Protein AF-K1ZEC0-F1 (afdb_monomer)

Radius of gyration: 24.83 Å; Cα contacts (8 Å, |Δi|>4): 172; chains: 1; bounding box: 48×40×77 Å

Structure (mmCIF, N/CA/C/O backbone):
data_AF-K1ZEC0-F1
#
_entry.id   AF-K1ZEC0-F1
#
loop_
_atom_site.group_PDB
_atom_site.id
_atom_site.type_symbol
_atom_site.label_atom_id
_atom_site.label_alt_id
_atom_site.label_comp_id
_atom_site.label_asym_id
_atom_site.label_entity_id
_atom_site.label_seq_id
_atom_site.pdbx_PDB_ins_code
_atom_site.Cartn_x
_atom_site.Cartn_y
_atom_site.Cartn_z
_atom_site.occupancy
_atom_site.B_iso_or_equiv
_atom_site.auth_seq_id
_atom_site.auth_comp_id
_atom_site.auth_asym_id
_atom_site.auth_atom_id
_atom_site.pdbx_PDB_model_num
ATOM 1 N N . MET A 1 1 ? -18.222 17.329 -13.150 1.00 47.78 1 MET A N 1
ATOM 2 C CA . MET A 1 1 ? -17.625 18.147 -14.234 1.00 47.78 1 MET A CA 1
ATOM 3 C C . MET A 1 1 ? -16.165 17.733 -14.400 1.00 47.78 1 MET A C 1
ATOM 5 O O . MET A 1 1 ? -15.538 17.453 -13.393 1.00 47.78 1 MET A O 1
ATOM 9 N N . SER A 1 2 ? -15.650 17.700 -15.635 1.00 48.47 2 SER A N 1
ATOM 10 C CA . SER A 1 2 ? -14.245 17.412 -16.012 1.00 48.47 2 SER A CA 1
ATOM 11 C C . SER A 1 2 ? -13.835 15.948 -16.286 1.00 48.47 2 SER A C 1
ATOM 13 O O . SER A 1 2 ? -12.870 15.441 -15.732 1.00 48.47 2 SER A O 1
ATOM 15 N N . SER A 1 3 ? -14.531 15.267 -17.206 1.00 48.72 3 SER A N 1
ATOM 16 C CA . SER A 1 3 ? -13.982 14.080 -17.910 1.00 48.72 3 SER A CA 1
ATOM 17 C C . SER A 1 3 ? -13.777 14.333 -19.418 1.00 48.72 3 SER A C 1
ATOM 19 O O . SER A 1 3 ? -13.030 13.627 -20.088 1.00 48.72 3 SER A O 1
ATOM 21 N N . ASN A 1 4 ? -14.350 15.420 -19.951 1.00 51.59 4 ASN A N 1
ATOM 22 C CA . ASN A 1 4 ? -14.284 15.744 -21.381 1.00 51.59 4 ASN A CA 1
ATOM 23 C C . ASN A 1 4 ? -13.053 16.575 -21.784 1.00 51.59 4 ASN A C 1
ATOM 25 O O . ASN A 1 4 ? -12.720 16.611 -22.962 1.00 51.59 4 ASN A O 1
ATOM 29 N N . ALA A 1 5 ? -12.350 17.207 -20.838 1.00 52.03 5 ALA A N 1
ATOM 30 C CA . ALA A 1 5 ? -11.192 18.053 -21.152 1.00 52.03 5 ALA A CA 1
ATOM 31 C C . ALA A 1 5 ? -9.927 17.240 -21.499 1.00 52.03 5 ALA A C 1
ATOM 33 O O . ALA A 1 5 ? -9.144 17.643 -22.353 1.00 52.03 5 ALA A O 1
ATOM 34 N N . LEU A 1 6 ? -9.755 16.055 -20.900 1.00 47.41 6 LEU A N 1
ATOM 35 C CA . LEU A 1 6 ? -8.583 15.197 -21.128 1.00 47.41 6 LEU A CA 1
ATOM 36 C C . LEU A 1 6 ? -8.634 14.441 -22.467 1.00 47.41 6 LEU A C 1
ATOM 38 O O . LEU A 1 6 ? -7.591 14.142 -23.041 1.00 47.41 6 LEU A O 1
ATOM 42 N N . LYS A 1 7 ? -9.835 14.189 -23.011 1.00 50.28 7 LYS A N 1
ATOM 43 C CA . LYS A 1 7 ? -9.998 13.555 -24.331 1.00 50.28 7 LYS A CA 1
ATOM 44 C C . LYS A 1 7 ? -9.582 14.461 -25.491 1.00 50.28 7 LYS A C 1
ATOM 46 O O . LYS A 1 7 ? -9.105 13.952 -26.497 1.00 50.28 7 LYS A O 1
ATOM 51 N N . ILE A 1 8 ? -9.737 15.778 -25.358 1.00 55.44 8 ILE A N 1
ATOM 52 C CA . ILE A 1 8 ? -9.460 16.717 -26.457 1.00 55.44 8 ILE A CA 1
ATOM 53 C C . ILE A 1 8 ? -7.945 16.887 -26.660 1.00 55.44 8 ILE A C 1
ATOM 55 O O . ILE A 1 8 ? -7.479 16.888 -27.794 1.00 55.44 8 ILE A O 1
ATOM 59 N N . ILE A 1 9 ? -7.157 16.896 -25.579 1.00 54.47 9 ILE A N 1
ATOM 60 C CA . ILE A 1 9 ? -5.693 17.064 -25.659 1.00 54.47 9 ILE A CA 1
ATOM 61 C C . ILE A 1 9 ? -5.004 15.832 -26.280 1.00 54.47 9 ILE A C 1
ATOM 63 O O . ILE A 1 9 ? -4.020 15.973 -27.004 1.00 54.47 9 ILE A O 1
ATOM 67 N N . PHE A 1 10 ? -5.532 14.622 -26.058 1.00 49.03 10 PHE A N 1
ATOM 68 C CA . PHE A 1 10 ? -4.957 13.398 -26.635 1.00 49.03 10 PHE A CA 1
ATOM 69 C C . PHE A 1 10 ? -5.244 13.242 -28.138 1.00 49.03 10 PHE A C 1
ATOM 71 O O . PHE A 1 10 ? -4.427 12.675 -28.861 1.00 49.03 10 PHE A O 1
ATOM 78 N N . ILE A 1 11 ? -6.375 13.763 -28.626 1.00 53.56 11 ILE A N 1
ATOM 79 C CA . ILE A 1 11 ? -6.740 13.678 -30.049 1.00 53.56 11 ILE A CA 1
ATOM 80 C C . ILE A 1 11 ? -5.897 14.649 -30.890 1.00 53.56 11 ILE A C 1
ATOM 82 O O . ILE A 1 11 ? -5.470 14.286 -31.988 1.00 53.56 11 ILE A O 1
ATOM 86 N N . ASP A 1 12 ? -5.566 15.832 -30.364 1.00 47.41 12 ASP A N 1
ATOM 87 C CA . ASP A 1 12 ? -4.718 16.792 -31.084 1.00 47.41 12 A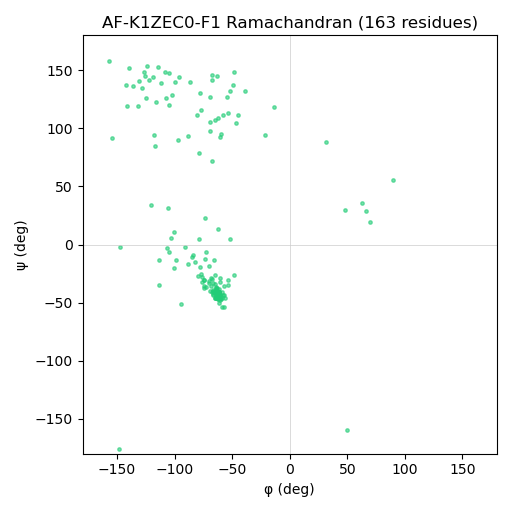SP A CA 1
ATOM 88 C C . ASP A 1 12 ? -3.264 16.319 -31.232 1.00 47.41 12 ASP A C 1
ATOM 90 O O . ASP A 1 12 ? -2.660 16.502 -32.292 1.00 47.41 12 ASP A O 1
ATOM 94 N N . TYR A 1 13 ? -2.709 15.617 -30.237 1.00 49.56 13 TYR A N 1
ATOM 95 C CA . TYR A 1 13 ? -1.363 15.042 -30.359 1.00 49.56 13 TYR A CA 1
ATOM 96 C C . TYR A 1 13 ? -1.283 13.925 -31.415 1.00 49.56 13 TYR A C 1
ATOM 98 O O . TYR A 1 13 ? -0.273 13.809 -32.111 1.00 49.56 13 TYR A O 1
ATOM 106 N N . CYS A 1 14 ? -2.349 13.137 -31.597 1.00 50.84 14 CYS A N 1
ATOM 107 C CA . CYS A 1 14 ? -2.399 12.116 -32.649 1.00 50.84 14 CYS A CA 1
ATOM 108 C C . CYS A 1 14 ? -2.556 12.714 -34.057 1.00 5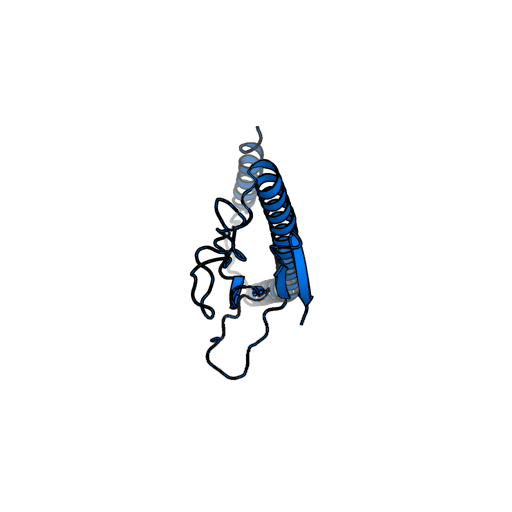0.84 14 CYS A C 1
ATOM 110 O O . CYS A 1 14 ? -1.941 12.216 -35.004 1.00 50.84 14 CYS A O 1
ATOM 112 N N . ASN A 1 15 ? -3.317 13.801 -34.205 1.00 48.41 15 ASN A N 1
ATOM 113 C CA . ASN A 1 15 ? -3.515 14.450 -35.504 1.00 48.41 15 ASN A CA 1
ATOM 114 C C . ASN A 1 15 ? -2.304 15.280 -35.952 1.00 48.41 15 ASN A C 1
ATOM 116 O O . ASN A 1 15 ? -2.046 15.401 -37.150 1.00 48.41 15 ASN A O 1
ATOM 120 N N . HIS A 1 16 ? -1.505 15.805 -35.019 1.00 48.09 16 HIS A N 1
ATOM 121 C CA . HIS A 1 16 ? -0.285 16.526 -35.384 1.00 48.09 16 HIS A CA 1
ATOM 122 C C . HIS A 1 16 ? 0.879 15.591 -35.767 1.00 48.09 16 HIS A C 1
ATOM 124 O O . HIS A 1 16 ? 1.797 16.011 -36.475 1.00 48.09 16 HIS A O 1
ATOM 130 N N . MET A 1 17 ? 0.829 14.309 -35.378 1.00 47.53 17 MET A N 1
ATOM 131 C CA . MET A 1 17 ? 1.816 13.301 -35.794 1.00 47.53 17 MET A CA 1
ATOM 132 C C . MET A 1 17 ? 1.516 12.640 -37.149 1.00 47.53 17 MET A C 1
ATOM 134 O O . MET A 1 17 ? 2.381 11.970 -37.705 1.00 47.53 17 MET A O 1
ATOM 138 N N . THR A 1 18 ? 0.327 12.840 -37.724 1.00 51.28 18 THR A N 1
ATOM 139 C CA . THR A 1 18 ? -0.059 12.252 -39.024 1.00 51.28 18 THR A CA 1
ATOM 140 C C . THR A 1 18 ? 0.265 13.143 -40.224 1.00 51.28 18 THR A C 1
ATOM 142 O O . THR A 1 18 ? 0.088 12.728 -41.366 1.00 51.28 18 THR A O 1
ATOM 145 N N . LYS A 1 19 ? 0.810 14.343 -39.990 1.00 46.28 19 LYS A N 1
ATOM 146 C CA . LYS A 1 19 ? 1.277 15.266 -41.036 1.00 46.28 19 LYS A CA 1
ATOM 147 C C . LYS A 1 19 ? 2.804 15.321 -41.147 1.00 46.28 19 LYS A C 1
ATOM 149 O O . LYS A 1 19 ? 3.374 16.342 -41.521 1.00 46.28 19 LYS A O 1
ATOM 154 N N . LEU A 1 20 ? 3.474 14.209 -40.851 1.00 49.06 20 LEU A N 1
ATOM 155 C CA . LEU A 1 20 ? 4.798 13.947 -41.404 1.00 49.06 20 LEU A CA 1
ATOM 156 C C . LEU A 1 20 ? 4.604 13.680 -42.895 1.00 49.06 20 LEU A C 1
ATOM 158 O O . LEU A 1 20 ? 4.195 12.595 -43.302 1.00 49.06 20 LEU A O 1
ATOM 162 N N . ASN A 1 21 ? 4.830 14.720 -43.698 1.00 48.34 21 ASN A N 1
ATOM 163 C CA . ASN A 1 21 ? 4.939 14.608 -45.142 1.00 48.34 21 ASN A CA 1
ATOM 164 C C . ASN A 1 21 ? 5.829 13.402 -45.471 1.00 48.34 21 ASN A C 1
ATOM 166 O O . ASN A 1 21 ? 7.038 13.449 -45.246 1.00 48.34 21 ASN A O 1
ATOM 170 N N . PHE A 1 22 ? 5.246 12.348 -46.044 1.00 48.88 22 PHE A N 1
ATOM 171 C CA . PHE A 1 22 ? 5.993 11.357 -46.813 1.00 48.88 22 PHE A CA 1
ATOM 172 C C . PHE A 1 22 ? 6.491 12.057 -48.086 1.00 48.88 22 PHE A C 1
ATOM 174 O O . PHE A 1 22 ? 5.972 11.872 -49.185 1.00 48.88 22 PHE A O 1
ATOM 181 N N . MET A 1 23 ? 7.474 12.947 -47.926 1.00 49.78 23 MET A N 1
ATOM 182 C CA . MET A 1 23 ? 8.257 13.468 -49.034 1.00 49.78 23 MET A CA 1
ATOM 183 C C . MET A 1 23 ? 9.030 12.286 -49.608 1.00 49.78 23 MET A C 1
ATOM 185 O O . MET A 1 23 ? 9.944 11.775 -48.975 1.00 49.78 23 MET A O 1
ATOM 189 N N . ASN A 1 24 ? 8.591 11.844 -50.784 1.00 49.56 24 ASN A N 1
ATOM 190 C CA . ASN A 1 24 ? 9.373 11.188 -51.827 1.00 49.56 24 ASN A CA 1
ATOM 191 C C . ASN A 1 24 ? 10.545 10.331 -51.301 1.00 49.56 24 ASN A C 1
ATOM 193 O O . ASN A 1 24 ? 11.667 10.816 -51.143 1.00 49.56 24 ASN A O 1
ATOM 197 N N . GLN A 1 25 ? 10.257 9.060 -51.008 1.00 57.81 25 GLN A N 1
ATOM 198 C CA . GLN A 1 25 ? 11.186 8.105 -50.404 1.00 57.81 25 GLN A CA 1
ATOM 199 C C . GLN A 1 25 ? 12.429 7.885 -51.284 1.00 57.81 25 GLN A C 1
ATOM 201 O O . GLN A 1 25 ? 12.470 6.999 -52.136 1.00 57.81 25 GLN A O 1
ATOM 206 N N . LYS A 1 26 ? 13.487 8.661 -51.038 1.00 65.94 26 LYS A N 1
ATOM 207 C CA . LYS A 1 26 ? 14.849 8.145 -51.189 1.00 65.94 26 LYS A CA 1
ATOM 208 C C . LYS A 1 26 ? 15.040 7.132 -50.061 1.00 65.94 26 LYS A C 1
ATOM 210 O O . LYS A 1 26 ? 14.734 7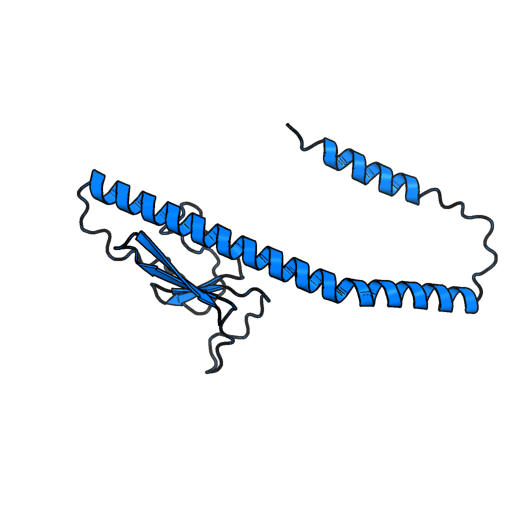.445 -48.913 1.00 65.94 26 LYS A O 1
ATOM 215 N N . GLY A 1 27 ? 15.450 5.909 -50.398 1.00 70.19 27 GLY A N 1
ATOM 216 C CA . GLY A 1 27 ? 15.667 4.852 -49.410 1.00 70.19 27 GLY A CA 1
ATOM 217 C C . GLY A 1 27 ? 16.573 5.345 -48.281 1.00 70.19 27 GLY A C 1
ATOM 218 O O . GLY A 1 27 ? 17.593 5.977 -48.551 1.00 70.19 27 GLY A O 1
ATOM 219 N N . MET A 1 28 ? 16.166 5.089 -47.035 1.00 77.00 28 MET A N 1
ATOM 220 C CA . MET A 1 28 ? 16.937 5.441 -45.842 1.00 77.00 28 MET A CA 1
ATOM 221 C C . MET A 1 28 ? 18.339 4.836 -45.953 1.00 77.00 28 MET A C 1
ATOM 223 O O . MET A 1 28 ? 18.487 3.634 -46.194 1.00 77.00 28 MET A O 1
ATOM 227 N N . SER A 1 29 ? 19.369 5.664 -45.791 1.00 86.31 29 SER A N 1
ATOM 228 C CA . SER A 1 29 ? 20.749 5.180 -45.784 1.00 86.31 29 SER A CA 1
ATOM 229 C C . SER A 1 29 ? 20.998 4.327 -44.537 1.00 86.31 29 SER A C 1
ATOM 231 O O . SER A 1 29 ? 20.495 4.633 -43.454 1.00 86.31 29 SER A O 1
ATOM 233 N N . ILE A 1 30 ? 21.839 3.293 -44.648 1.00 87.19 30 ILE A N 1
ATOM 234 C CA . ILE A 1 30 ? 22.263 2.457 -43.506 1.00 87.19 30 ILE A CA 1
ATOM 235 C C . ILE A 1 30 ? 22.828 3.330 -42.371 1.00 87.19 30 ILE A C 1
ATOM 237 O O . ILE A 1 30 ? 22.603 3.050 -41.196 1.00 87.19 30 ILE A O 1
ATOM 241 N N . THR A 1 31 ? 23.513 4.426 -42.707 1.00 86.62 31 THR A N 1
ATOM 242 C CA . THR A 1 31 ? 24.057 5.372 -41.722 1.00 86.62 31 THR A CA 1
ATOM 243 C C . THR A 1 31 ? 22.970 6.104 -40.934 1.00 86.62 31 THR A C 1
ATOM 245 O O . THR A 1 31 ? 23.100 6.259 -39.723 1.00 86.62 31 THR A O 1
ATOM 248 N N . GLU A 1 32 ? 21.883 6.516 -41.587 1.00 83.56 32 GLU A N 1
ATOM 249 C CA . GLU A 1 32 ? 20.751 7.181 -40.930 1.00 83.56 32 GLU A CA 1
ATOM 250 C C . GLU A 1 32 ? 20.033 6.219 -39.982 1.00 83.56 32 GLU A C 1
ATOM 252 O O . GLU A 1 32 ? 19.696 6.597 -38.860 1.00 83.56 32 GLU A O 1
ATOM 257 N N . LEU A 1 33 ? 19.885 4.951 -40.382 1.00 88.25 33 LEU A N 1
ATOM 258 C CA . LEU A 1 33 ? 19.305 3.912 -39.533 1.00 88.25 33 LEU A CA 1
ATOM 259 C C . LEU A 1 33 ? 20.118 3.704 -38.245 1.00 88.25 33 LEU A C 1
ATOM 261 O O . LEU A 1 33 ? 19.541 3.624 -37.161 1.00 88.25 33 LEU A O 1
ATOM 265 N N . VAL A 1 34 ? 21.452 3.661 -38.341 1.00 90.50 34 VAL A N 1
ATOM 266 C CA . VAL A 1 34 ? 22.336 3.503 -37.170 1.00 90.50 34 VAL A CA 1
ATOM 267 C C . VAL A 1 34 ? 22.209 4.689 -36.212 1.00 90.50 34 VAL A C 1
ATOM 269 O O . VAL A 1 34 ? 22.128 4.489 -35.000 1.00 90.50 34 VAL A O 1
ATOM 272 N N . VAL A 1 35 ? 22.133 5.918 -36.733 1.00 91.12 35 VAL A N 1
ATOM 273 C CA . VAL A 1 35 ? 21.953 7.123 -35.907 1.00 91.12 35 VAL A CA 1
ATOM 274 C C . VAL A 1 35 ? 20.603 7.101 -35.189 1.00 91.12 35 VAL A C 1
ATOM 276 O O . VAL A 1 35 ? 20.549 7.340 -33.983 1.00 91.12 35 VAL A O 1
ATOM 279 N N . VAL A 1 36 ? 19.518 6.761 -35.891 1.00 91.62 36 VAL A N 1
ATOM 280 C CA . VAL A 1 36 ? 18.175 6.682 -35.294 1.00 91.62 36 VAL A CA 1
ATOM 281 C C . VAL A 1 36 ? 18.119 5.614 -34.201 1.00 91.62 36 VAL A C 1
ATOM 283 O O . VAL A 1 36 ? 17.615 5.886 -33.111 1.00 91.62 36 VAL A O 1
ATOM 286 N N . LEU A 1 37 ? 18.685 4.427 -34.440 1.00 91.69 37 LEU A N 1
ATOM 287 C CA . LEU A 1 37 ? 18.762 3.371 -33.426 1.00 91.69 37 LEU A CA 1
ATOM 288 C C . LEU A 1 37 ? 19.569 3.812 -32.201 1.00 91.69 37 LEU A C 1
ATOM 290 O O . LEU A 1 37 ? 19.141 3.560 -31.075 1.00 91.69 37 LEU A O 1
ATOM 294 N N . GLY A 1 38 ? 20.685 4.517 -32.403 1.00 91.94 38 GLY A N 1
ATOM 295 C CA . GLY A 1 38 ? 21.491 5.069 -31.314 1.00 91.94 38 GLY A CA 1
ATOM 296 C C . GLY A 1 38 ? 20.713 6.061 -30.446 1.00 91.94 38 GLY A C 1
ATOM 297 O O . GLY A 1 38 ? 20.760 5.975 -29.219 1.00 91.94 38 GLY A O 1
ATOM 298 N N . ILE A 1 39 ? 19.937 6.956 -31.066 1.00 92.38 39 ILE A N 1
ATOM 299 C CA . ILE A 1 39 ? 19.091 7.920 -30.344 1.00 92.38 39 ILE A CA 1
ATOM 300 C C . ILE A 1 39 ? 17.998 7.191 -29.554 1.00 92.38 39 ILE A C 1
ATOM 302 O O . ILE A 1 39 ? 17.816 7.469 -28.369 1.00 92.38 39 ILE A O 1
ATOM 306 N N . ILE A 1 40 ? 17.307 6.224 -30.171 1.00 91.31 40 ILE A N 1
ATOM 307 C CA . ILE A 1 40 ? 16.254 5.448 -29.500 1.00 91.31 40 ILE A CA 1
ATOM 308 C C . ILE A 1 40 ? 16.830 4.690 -28.299 1.00 91.31 40 ILE A C 1
ATOM 310 O O . ILE A 1 40 ? 16.258 4.764 -27.213 1.00 91.31 40 ILE A O 1
ATOM 314 N N . MET A 1 41 ? 17.975 4.016 -28.453 1.00 93.06 41 MET A N 1
ATOM 315 C CA . MET A 1 41 ? 18.642 3.313 -27.349 1.00 93.06 41 MET A CA 1
ATOM 316 C C . MET A 1 41 ? 19.063 4.263 -26.222 1.00 93.06 41 MET A C 1
ATOM 318 O O . MET A 1 41 ? 18.890 3.942 -25.048 1.00 93.06 41 MET A O 1
ATOM 322 N N . GLY A 1 42 ? 19.573 5.452 -26.552 1.00 89.44 42 GLY A N 1
ATOM 323 C CA . GLY A 1 42 ? 19.922 6.456 -25.547 1.00 89.44 42 GLY A CA 1
ATOM 324 C C . GLY A 1 42 ? 18.707 6.909 -24.731 1.00 89.44 42 GLY A C 1
ATOM 325 O O . GLY A 1 42 ? 18.760 6.954 -23.501 1.00 89.44 42 GLY A O 1
ATOM 326 N N . MET A 1 43 ? 17.586 7.191 -25.403 1.00 88.62 43 MET A N 1
ATOM 327 C CA . MET A 1 43 ? 16.352 7.628 -24.743 1.00 88.62 43 MET A CA 1
ATOM 328 C C . MET A 1 43 ? 15.728 6.523 -23.884 1.00 88.62 43 MET A C 1
ATOM 330 O O . MET A 1 43 ? 15.278 6.796 -22.768 1.00 88.62 43 MET A O 1
ATOM 334 N N . THR A 1 44 ? 15.719 5.275 -24.360 1.00 87.75 44 THR A N 1
ATOM 335 C CA . THR A 1 44 ? 15.155 4.156 -23.592 1.00 87.75 44 THR A CA 1
ATOM 336 C C . THR A 1 44 ? 15.962 3.902 -22.325 1.00 87.75 44 THR A C 1
ATOM 338 O O . THR A 1 44 ? 15.372 3.835 -21.246 1.00 87.75 44 THR A O 1
ATOM 341 N N . LEU A 1 45 ? 17.294 3.868 -22.406 1.00 86.88 45 LEU A N 1
ATOM 342 C CA . LEU A 1 45 ? 18.157 3.632 -21.244 1.00 86.88 45 LEU A CA 1
ATOM 343 C C . LEU A 1 45 ? 18.045 4.738 -20.186 1.00 86.88 45 LEU A C 1
ATOM 345 O O . LEU A 1 45 ? 18.021 4.438 -18.99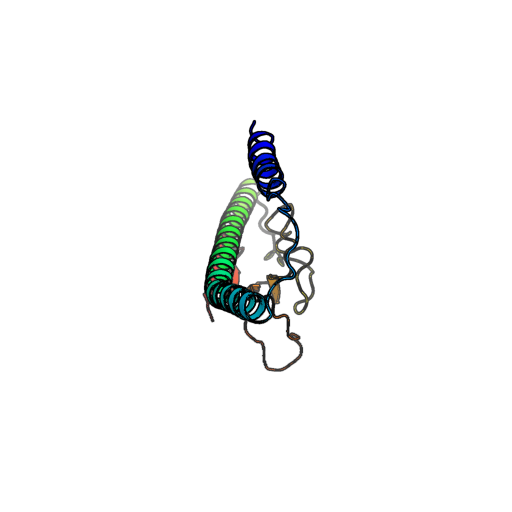3 1.00 86.88 45 LEU A O 1
ATOM 349 N N . ALA A 1 46 ? 17.900 5.999 -20.599 1.00 83.94 46 ALA A N 1
ATOM 350 C CA . ALA A 1 46 ? 17.707 7.112 -19.668 1.00 83.94 46 ALA A CA 1
ATOM 351 C C . ALA A 1 46 ? 16.345 7.066 -18.942 1.00 83.94 46 ALA A C 1
ATOM 353 O O . ALA A 1 46 ? 16.227 7.536 -17.809 1.00 83.94 46 ALA A O 1
ATOM 354 N N . SER A 1 47 ? 15.314 6.488 -19.567 1.00 85.62 47 SER A N 1
ATOM 355 C CA . SER A 1 47 ? 13.945 6.471 -19.029 1.00 85.62 47 SER A CA 1
ATOM 356 C C . SER A 1 47 ? 13.694 5.409 -17.946 1.00 85.62 47 SER A C 1
ATOM 358 O O . SER A 1 47 ? 12.857 5.612 -17.064 1.00 85.62 47 SER A O 1
ATOM 360 N N . ILE A 1 48 ? 14.442 4.302 -17.964 1.00 84.44 48 ILE A N 1
ATOM 361 C CA . ILE A 1 48 ? 14.281 3.171 -17.034 1.00 84.44 48 ILE A CA 1
ATOM 362 C C . ILE A 1 48 ? 14.441 3.582 -15.556 1.00 84.44 48 ILE A C 1
ATOM 364 O O . ILE A 1 48 ? 13.524 3.318 -14.771 1.00 84.44 48 ILE A O 1
ATOM 368 N N . PRO A 1 49 ? 15.538 4.240 -15.122 1.00 85.19 49 PRO A N 1
ATOM 369 C CA . PRO A 1 49 ? 15.709 4.590 -13.709 1.00 85.19 49 PRO A CA 1
ATOM 370 C C . PRO A 1 49 ? 14.638 5.570 -13.214 1.00 85.19 49 PRO A C 1
ATOM 372 O O . PRO A 1 49 ? 14.136 5.423 -12.098 1.00 85.19 49 PRO A O 1
ATOM 375 N N . ALA A 1 50 ? 14.232 6.527 -14.055 1.00 82.56 50 ALA A N 1
ATOM 376 C CA . ALA A 1 50 ? 13.163 7.468 -13.731 1.00 82.56 50 ALA A CA 1
ATOM 377 C C . ALA A 1 50 ? 11.820 6.749 -13.529 1.00 82.56 50 ALA A C 1
ATOM 379 O O . ALA A 1 50 ? 11.105 7.025 -12.564 1.00 82.56 50 ALA A O 1
ATOM 380 N N . TYR A 1 51 ? 11.506 5.777 -14.392 1.00 86.38 51 TYR A N 1
ATOM 381 C CA . TYR A 1 51 ? 10.310 4.949 -14.259 1.00 86.38 51 TYR A CA 1
ATOM 382 C C . TYR A 1 51 ? 10.296 4.161 -12.941 1.00 86.38 51 TYR A C 1
ATOM 384 O O . TYR A 1 51 ? 9.301 4.197 -12.215 1.00 86.38 51 TYR A O 1
ATOM 392 N N . HIS A 1 52 ? 11.403 3.499 -12.582 1.00 83.38 52 HIS A N 1
ATOM 393 C CA . HIS A 1 52 ? 11.497 2.759 -11.318 1.00 83.38 52 HIS A CA 1
ATOM 394 C C . HIS A 1 52 ? 11.345 3.667 -10.094 1.00 83.38 52 HIS A C 1
ATOM 396 O O . HIS A 1 52 ? 10.626 3.320 -9.155 1.00 83.38 52 HIS A O 1
ATOM 402 N N . TYR A 1 53 ? 11.968 4.847 -10.116 1.00 83.44 53 TYR A N 1
ATOM 403 C CA . TYR A 1 53 ? 11.854 5.819 -9.033 1.00 83.44 53 TYR A CA 1
ATOM 404 C C . TYR A 1 53 ? 10.405 6.286 -8.827 1.00 83.44 53 TYR A C 1
ATOM 406 O O . TYR A 1 53 ? 9.883 6.212 -7.713 1.00 83.44 53 TYR A O 1
ATOM 414 N N . LEU A 1 54 ? 9.730 6.707 -9.902 1.00 85.69 54 LEU A N 1
ATOM 415 C CA . LEU A 1 54 ? 8.342 7.176 -9.842 1.00 85.69 54 LEU A CA 1
ATOM 416 C C . LEU A 1 54 ? 7.378 6.067 -9.411 1.00 85.69 54 LEU A C 1
ATOM 418 O O . LEU A 1 54 ? 6.486 6.307 -8.596 1.00 85.69 54 LEU A O 1
ATOM 422 N N . ARG A 1 55 ? 7.583 4.840 -9.901 1.00 84.88 55 ARG A N 1
ATOM 423 C CA . ARG A 1 55 ? 6.794 3.670 -9.501 1.00 84.88 55 ARG A CA 1
ATOM 424 C C . ARG A 1 55 ? 6.916 3.391 -8.002 1.00 84.88 55 ARG A C 1
ATOM 426 O O . ARG A 1 55 ? 5.898 3.195 -7.342 1.00 84.88 55 ARG A O 1
ATOM 433 N N . ASN A 1 56 ? 8.129 3.412 -7.453 1.00 83.62 56 ASN A N 1
ATOM 434 C CA . ASN A 1 56 ? 8.349 3.177 -6.024 1.00 83.62 56 ASN A CA 1
ATOM 435 C C . ASN A 1 56 ? 7.751 4.299 -5.166 1.00 83.62 56 ASN A C 1
ATOM 437 O O . ASN A 1 56 ? 7.140 4.029 -4.131 1.00 83.62 56 ASN A O 1
ATOM 441 N N . LEU A 1 57 ? 7.874 5.554 -5.612 1.00 86.62 57 LEU A N 1
ATOM 442 C CA . LEU A 1 57 ? 7.275 6.702 -4.934 1.00 86.62 57 LEU A CA 1
ATOM 443 C C . LEU A 1 57 ? 5.744 6.591 -4.893 1.00 86.62 57 LEU A C 1
ATOM 445 O O . LEU A 1 57 ? 5.146 6.751 -3.830 1.00 86.62 57 LEU A O 1
ATOM 449 N N . SER A 1 58 ? 5.119 6.259 -6.024 1.00 88.12 58 SER A N 1
ATOM 450 C CA . SER A 1 58 ? 3.671 6.049 -6.121 1.00 88.12 58 SER A CA 1
ATOM 451 C C . SER A 1 58 ? 3.198 4.923 -5.199 1.00 88.12 58 SER A C 1
ATOM 453 O O . SER A 1 58 ? 2.271 5.130 -4.420 1.00 88.12 58 SER A O 1
ATOM 455 N N . ARG A 1 59 ? 3.888 3.776 -5.191 1.00 87.25 59 ARG A N 1
ATOM 456 C CA . ARG A 1 59 ? 3.538 2.638 -4.323 1.00 87.25 59 ARG A CA 1
ATOM 457 C C . ARG A 1 59 ? 3.699 2.946 -2.838 1.00 87.25 59 ARG A C 1
ATOM 459 O O . ARG A 1 59 ? 2.914 2.457 -2.030 1.00 87.25 59 ARG A O 1
ATOM 466 N N . LYS A 1 60 ? 4.684 3.767 -2.466 1.00 87.25 60 LYS A N 1
ATOM 467 C CA . LYS A 1 60 ? 4.836 4.264 -1.092 1.00 87.25 60 LYS A CA 1
ATOM 468 C C . LYS A 1 60 ? 3.679 5.182 -0.693 1.00 87.25 60 LYS A C 1
ATOM 470 O O . LYS A 1 60 ? 3.210 5.100 0.439 1.00 87.25 60 LYS A O 1
ATOM 475 N N . HIS A 1 61 ? 3.231 6.058 -1.592 1.00 89.94 61 HIS A N 1
ATOM 476 C CA . HIS A 1 61 ? 2.070 6.909 -1.330 1.00 89.94 61 HIS A CA 1
ATOM 477 C C . HIS A 1 61 ? 0.796 6.087 -1.150 1.00 89.94 61 HIS A C 1
ATOM 479 O O . HIS A 1 61 ? 0.103 6.282 -0.156 1.00 89.94 61 HIS A O 1
ATOM 485 N N . GLU A 1 62 ? 0.557 5.115 -2.026 1.00 90.12 62 GLU A N 1
ATOM 486 C CA . GLU A 1 62 ? -0.572 4.186 -1.929 1.00 90.12 62 GLU A CA 1
ATOM 487 C C . GLU A 1 62 ? -0.588 3.422 -0.592 1.00 90.12 62 GLU A C 1
ATOM 489 O O . GLU A 1 62 ? -1.624 3.335 0.073 1.00 90.12 62 GLU A O 1
ATOM 494 N N . PHE A 1 63 ? 0.577 2.936 -0.145 1.00 90.50 63 PHE A N 1
ATOM 495 C CA . PHE A 1 63 ? 0.726 2.322 1.175 1.00 90.50 63 PHE A CA 1
ATOM 496 C C . PHE A 1 63 ? 0.304 3.281 2.294 1.00 90.50 63 PHE A C 1
ATOM 498 O O . PHE A 1 63 ? -0.546 2.943 3.112 1.00 90.50 63 PHE A O 1
ATOM 505 N N . LEU A 1 64 ? 0.865 4.493 2.326 1.00 91.75 64 LEU A N 1
ATOM 506 C CA . LEU A 1 64 ? 0.584 5.469 3.383 1.00 91.75 64 LEU A CA 1
ATOM 507 C C . LEU A 1 64 ? -0.879 5.930 3.394 1.00 91.75 64 LEU A C 1
ATOM 509 O O . LEU A 1 64 ? -1.438 6.165 4.465 1.00 91.75 64 LEU A O 1
ATOM 513 N N . GLU A 1 65 ? -1.502 6.070 2.227 1.00 92.25 65 GLU A N 1
ATOM 514 C CA . GLU A 1 65 ? -2.931 6.370 2.115 1.00 92.25 65 GLU A CA 1
ATOM 515 C C . GLU A 1 65 ? -3.777 5.240 2.693 1.00 92.25 65 GLU A C 1
ATOM 517 O O . GLU A 1 65 ? -4.671 5.502 3.497 1.00 92.25 65 GLU A O 1
ATOM 522 N N . THR A 1 66 ? -3.431 3.992 2.379 1.00 90.81 66 THR A N 1
ATOM 523 C CA . THR A 1 66 ? -4.083 2.812 2.954 1.00 90.81 66 THR A CA 1
ATOM 524 C C . THR A 1 66 ? -3.958 2.792 4.477 1.00 90.81 66 THR A C 1
ATOM 526 O O . THR A 1 66 ? -4.959 2.620 5.167 1.00 90.81 66 THR A O 1
ATOM 529 N N . VAL A 1 67 ? -2.764 3.046 5.028 1.00 90.75 67 VAL A N 1
ATOM 530 C CA . VAL A 1 67 ? -2.558 3.125 6.487 1.00 90.75 67 VAL A CA 1
ATOM 531 C C . VAL A 1 67 ? -3.484 4.164 7.121 1.00 90.75 67 VAL A C 1
ATOM 533 O O . VAL A 1 67 ? -4.162 3.856 8.098 1.00 90.75 67 VAL A O 1
ATOM 536 N N . LYS A 1 68 ? -3.589 5.363 6.538 1.00 91.38 68 LYS A N 1
ATOM 537 C CA . LYS A 1 68 ? -4.493 6.413 7.038 1.00 91.38 68 LYS A CA 1
ATOM 538 C C . LYS A 1 68 ? -5.964 6.013 6.954 1.00 91.38 68 LYS A C 1
ATOM 540 O O . LYS A 1 68 ? -6.736 6.315 7.862 1.00 91.38 68 LYS A O 1
ATOM 545 N N . MET A 1 69 ? -6.374 5.346 5.875 1.00 89.88 69 MET A N 1
ATOM 546 C CA . MET A 1 69 ? -7.739 4.825 5.749 1.00 89.88 69 MET A CA 1
ATOM 547 C C . MET A 1 69 ? -8.040 3.803 6.846 1.00 89.88 69 MET A C 1
ATOM 549 O O . MET A 1 69 ? -9.114 3.856 7.442 1.00 89.88 69 MET A O 1
ATOM 553 N N . LEU A 1 70 ? -7.083 2.929 7.162 1.00 88.25 70 LEU A N 1
ATOM 554 C CA . LEU A 1 70 ? -7.215 1.946 8.236 1.00 88.25 70 LEU A CA 1
ATOM 555 C C . LEU A 1 70 ? -7.278 2.600 9.616 1.00 88.25 70 LEU A C 1
ATOM 557 O O . LEU A 1 70 ? -8.135 2.233 10.414 1.00 88.25 70 LEU A O 1
ATOM 561 N N . GLU A 1 71 ? -6.441 3.599 9.895 1.00 88.62 71 GLU A N 1
ATOM 562 C CA . GLU A 1 71 ? -6.507 4.373 11.144 1.00 88.62 71 GLU A CA 1
ATOM 563 C C . GLU A 1 71 ? -7.876 5.046 11.326 1.00 88.62 71 GLU A C 1
ATOM 565 O O . GLU A 1 71 ? -8.474 4.980 12.406 1.00 88.62 71 GLU A O 1
ATOM 570 N N . ASN A 1 72 ? -8.411 5.641 10.258 1.00 88.75 72 ASN A N 1
ATOM 571 C CA . ASN A 1 72 ? -9.734 6.261 10.267 1.00 88.75 72 ASN A CA 1
ATOM 572 C C . ASN A 1 72 ? -10.856 5.225 10.446 1.00 88.75 72 ASN A C 1
ATOM 574 O O . ASN A 1 72 ? -11.778 5.448 11.234 1.00 88.75 72 ASN A O 1
ATOM 578 N N . GLY A 1 73 ? -10.770 4.083 9.758 1.00 85.38 73 GLY A N 1
ATOM 579 C CA . GLY A 1 73 ? -11.731 2.984 9.880 1.00 85.38 73 GLY A CA 1
ATOM 580 C C . GLY A 1 73 ? -11.755 2.396 11.292 1.00 85.38 73 GLY A C 1
ATOM 581 O O . GLY A 1 73 ? -12.818 2.281 11.901 1.00 85.38 73 GLY A O 1
ATOM 582 N N . LEU A 1 74 ? -10.582 2.127 11.872 1.00 84.38 74 LEU A N 1
ATOM 583 C CA . LEU A 1 74 ? -10.451 1.643 13.248 1.00 84.38 74 LEU A CA 1
ATOM 584 C C . LEU A 1 74 ? -10.997 2.648 14.265 1.00 84.38 74 LEU A C 1
ATOM 586 O O . LEU A 1 74 ? -11.696 2.265 15.205 1.00 84.38 74 LEU A O 1
ATOM 590 N N . SER A 1 75 ? -10.729 3.938 14.060 1.00 84.19 75 SER A N 1
ATOM 591 C CA . SER A 1 75 ? -11.286 5.001 14.899 1.00 84.19 75 SER A CA 1
ATOM 592 C C . SER A 1 75 ? -12.816 5.039 14.817 1.00 84.19 75 SER A C 1
ATOM 594 O O . SER A 1 75 ? -13.481 5.178 15.843 1.00 84.19 75 SER A O 1
ATOM 596 N N . SER A 1 76 ? -13.392 4.843 13.625 1.00 84.56 76 SER A N 1
ATOM 597 C CA . SER A 1 76 ? -14.847 4.759 13.432 1.00 84.56 76 SER A CA 1
ATOM 598 C C . SER A 1 76 ? -15.461 3.558 14.158 1.00 84.56 76 SER A C 1
ATOM 600 O O . SER A 1 76 ? -16.478 3.700 14.841 1.00 84.56 76 SER A O 1
ATOM 602 N N . ILE A 1 77 ? -14.822 2.387 14.077 1.00 80.81 77 ILE A N 1
ATOM 603 C CA . ILE A 1 77 ? -15.269 1.172 14.774 1.00 80.81 77 ILE A CA 1
ATOM 604 C C . ILE A 1 77 ? -15.265 1.383 16.286 1.00 80.81 77 ILE A C 1
ATOM 606 O O . ILE A 1 77 ? -16.251 1.068 16.952 1.00 80.81 77 ILE A O 1
ATOM 610 N N . LYS A 1 78 ? -14.199 1.981 16.826 1.00 79.50 78 LYS A N 1
ATOM 611 C CA . LYS A 1 78 ? -14.094 2.284 18.257 1.00 79.50 78 LYS A CA 1
ATOM 612 C C . LYS A 1 78 ? -15.222 3.199 18.740 1.00 79.50 78 LYS A C 1
ATOM 614 O O . LYS A 1 78 ? -15.785 2.971 19.806 1.00 79.50 78 LYS A O 1
ATOM 619 N N . VAL A 1 79 ? -15.587 4.212 17.954 1.00 82.19 79 VAL A N 1
ATOM 620 C CA . VAL A 1 79 ? -16.717 5.096 18.283 1.00 82.19 79 VAL A CA 1
ATOM 621 C C . VAL A 1 79 ? -18.036 4.319 18.299 1.00 82.19 79 VAL A C 1
ATOM 623 O O . VAL A 1 79 ? -18.811 4.462 19.241 1.00 82.19 79 VAL A O 1
ATOM 626 N N . LYS A 1 80 ? -18.279 3.446 17.313 1.00 80.25 80 LYS A N 1
ATOM 627 C CA . LYS A 1 80 ? -19.484 2.597 17.279 1.00 80.25 80 LYS A CA 1
ATOM 628 C C . LYS A 1 80 ? -19.566 1.655 18.485 1.00 80.25 80 LYS A C 1
ATOM 630 O O . LYS A 1 80 ? -20.650 1.481 19.032 1.00 80.25 80 LYS A O 1
ATOM 635 N N . GLN A 1 81 ? -18.439 1.097 18.929 1.00 78.31 81 GLN A N 1
ATOM 636 C CA . GLN A 1 81 ? -18.382 0.244 20.123 1.00 78.31 81 GLN A CA 1
ATOM 637 C C . GLN A 1 81 ? -18.801 0.995 21.391 1.00 78.31 81 GLN A C 1
ATOM 639 O O . GLN A 1 81 ? -19.601 0.476 22.164 1.00 78.31 81 GLN A O 1
ATOM 644 N N . ILE A 1 82 ? -18.311 2.227 21.574 1.00 79.12 82 ILE A N 1
ATOM 645 C CA . ILE A 1 82 ? -18.670 3.075 22.723 1.00 79.12 82 ILE A CA 1
ATOM 646 C C . ILE A 1 82 ? -20.165 3.422 22.703 1.00 79.12 82 ILE A C 1
ATOM 648 O O . ILE A 1 82 ? -20.802 3.448 23.750 1.00 79.12 82 ILE A O 1
ATOM 652 N N . LEU A 1 83 ? -20.735 3.678 21.522 1.00 83.44 83 LEU A N 1
ATOM 653 C CA . LEU A 1 83 ? -22.141 4.070 21.386 1.00 83.44 83 LEU A CA 1
ATOM 654 C C . LEU A 1 83 ? -23.130 2.916 21.598 1.00 83.44 83 LEU A C 1
ATOM 656 O O . LEU A 1 83 ? -24.245 3.161 22.048 1.00 83.44 83 LEU A O 1
ATOM 660 N N . HIS A 1 84 ? -22.751 1.682 21.263 1.00 79.31 84 HIS A N 1
ATOM 661 C CA . HIS A 1 84 ? -23.655 0.526 21.300 1.00 79.31 84 HIS A CA 1
ATOM 662 C C . HIS A 1 84 ? -23.453 -0.405 22.506 1.00 79.31 84 HIS A C 1
ATOM 664 O O . HIS A 1 84 ? -24.084 -1.458 22.548 1.00 79.31 84 HIS A O 1
ATOM 670 N N . ASP A 1 85 ? -22.589 -0.041 23.462 1.00 73.19 85 ASP A N 1
ATOM 671 C CA . ASP A 1 85 ? -22.235 -0.841 24.652 1.00 73.19 85 ASP A CA 1
ATOM 672 C C . ASP A 1 85 ? -21.884 -2.311 24.322 1.00 73.19 85 ASP A C 1
ATOM 674 O O . ASP A 1 85 ? -22.097 -3.251 25.089 1.00 73.19 85 ASP A O 1
ATOM 678 N N . GLN A 1 86 ? -21.347 -2.531 23.118 1.00 63.78 86 GLN A N 1
ATOM 679 C CA . GLN A 1 86 ? -20.928 -3.846 22.652 1.00 63.78 86 GLN A CA 1
ATOM 680 C C . GLN A 1 86 ? -19.477 -4.085 23.070 1.00 63.78 86 GLN A C 1
ATOM 682 O O . GLN A 1 86 ? -18.540 -3.742 22.353 1.00 63.78 86 GLN A O 1
ATOM 687 N N . GLN A 1 87 ? -19.288 -4.721 24.228 1.00 59.31 87 GLN A N 1
ATOM 688 C CA . GLN A 1 87 ? -17.962 -5.072 24.764 1.00 59.31 87 GLN A CA 1
ATOM 689 C C . GLN A 1 87 ? -17.261 -6.231 24.025 1.00 59.31 87 GLN A C 1
ATOM 691 O O . GLN A 1 87 ? -16.098 -6.513 24.295 1.00 59.31 87 GLN A O 1
ATOM 696 N N . ASN A 1 88 ? -17.939 -6.898 23.084 1.00 50.81 88 ASN A N 1
ATOM 697 C CA . ASN A 1 88 ? -17.512 -8.183 22.516 1.00 50.81 88 ASN A CA 1
ATOM 698 C C . ASN A 1 88 ? -17.274 -8.174 21.001 1.00 50.81 88 ASN A C 1
ATOM 700 O O . ASN A 1 88 ? -17.453 -9.196 20.338 1.00 50.81 88 ASN A O 1
ATOM 704 N N . ILE A 1 89 ? -16.795 -7.069 20.427 1.00 55.03 89 ILE A N 1
ATOM 705 C CA . ILE A 1 89 ? -16.080 -7.193 19.150 1.00 55.03 89 ILE A CA 1
ATOM 706 C C . ILE A 1 89 ? -14.671 -7.681 19.498 1.00 55.03 89 ILE A C 1
ATOM 708 O O . ILE A 1 89 ? -13.723 -6.903 19.610 1.00 55.03 89 ILE A O 1
ATOM 712 N N . ALA A 1 90 ? -14.588 -8.991 19.762 1.00 46.78 90 ALA A N 1
ATOM 713 C CA . ALA A 1 90 ? -13.354 -9.757 19.842 1.00 46.78 90 ALA A CA 1
ATOM 714 C C . ALA A 1 90 ? -12.415 -9.266 18.743 1.00 46.78 90 ALA A C 1
ATOM 716 O O . ALA A 1 90 ? -12.893 -9.105 17.622 1.00 46.78 90 ALA A O 1
ATOM 717 N N . GLN A 1 91 ? -11.148 -8.992 19.094 1.00 52.72 91 GLN A N 1
ATOM 718 C CA . GLN A 1 91 ? -10.060 -8.588 18.192 1.00 52.72 91 GLN A CA 1
ATOM 719 C C . GLN A 1 91 ? -10.374 -9.023 16.763 1.00 52.72 91 GLN A C 1
ATOM 721 O O . GLN A 1 91 ? -10.191 -10.197 16.443 1.00 52.72 91 GLN A O 1
ATOM 726 N N . ALA A 1 92 ? -10.973 -8.129 15.969 1.00 51.03 92 ALA A N 1
ATOM 727 C CA . ALA A 1 92 ? -11.578 -8.551 14.718 1.00 51.03 92 ALA A CA 1
ATOM 728 C C . ALA A 1 92 ? -10.442 -9.106 13.862 1.00 51.03 92 ALA A C 1
ATOM 730 O O . ALA A 1 92 ? -9.539 -8.357 13.475 1.00 51.03 92 ALA A O 1
ATOM 731 N N . SER A 1 93 ? -10.427 -10.431 13.684 1.00 57.03 93 SER A N 1
ATOM 732 C CA . SER A 1 93 ? -9.533 -11.101 12.748 1.00 57.03 93 SER A CA 1
ATOM 733 C C . SER A 1 93 ? -9.769 -10.404 11.421 1.00 57.03 93 SER A C 1
ATOM 735 O O . SER A 1 93 ? -10.900 -10.430 10.935 1.00 57.03 93 SER A O 1
ATOM 737 N N . LEU A 1 94 ? -8.757 -9.682 10.925 1.00 60.75 94 LEU A N 1
ATOM 738 C CA . LEU A 1 94 ? -8.979 -8.646 9.915 1.00 60.75 94 LEU A CA 1
ATOM 739 C C . LEU A 1 94 ? -9.675 -9.195 8.672 1.00 60.75 94 LEU A C 1
ATOM 741 O O . LEU A 1 94 ? -10.521 -8.498 8.127 1.00 60.75 94 LEU A O 1
ATOM 745 N N . ASP A 1 95 ? -9.360 -10.439 8.294 1.00 64.94 95 ASP A N 1
ATOM 746 C CA . ASP A 1 95 ? -9.989 -11.193 7.211 1.00 64.94 95 ASP A CA 1
ATOM 747 C C . ASP A 1 95 ? -9.795 -12.707 7.429 1.00 64.94 95 ASP A C 1
ATOM 749 O O . ASP A 1 95 ? -8.826 -13.131 8.068 1.00 64.94 95 ASP A O 1
ATOM 753 N N . ASN A 1 96 ? -10.647 -13.548 6.833 1.00 62.00 96 ASN A N 1
ATOM 754 C CA . ASN A 1 96 ? -10.458 -15.010 6.789 1.00 62.00 96 ASN A CA 1
ATOM 755 C C . ASN A 1 96 ? -9.445 -15.466 5.719 1.00 62.00 96 ASN A C 1
ATOM 757 O O . ASN A 1 96 ? -9.268 -16.667 5.521 1.00 62.00 96 ASN A O 1
ATOM 761 N N . ASN A 1 97 ? -8.777 -14.533 5.031 1.00 63.06 97 ASN A N 1
ATOM 762 C CA . ASN A 1 97 ? -7.845 -14.874 3.958 1.00 63.06 97 ASN A CA 1
ATOM 763 C C . ASN A 1 97 ? -6.649 -15.696 4.477 1.00 63.06 97 ASN A C 1
ATOM 765 O O . ASN A 1 97 ? -6.189 -15.473 5.605 1.00 63.06 97 ASN A O 1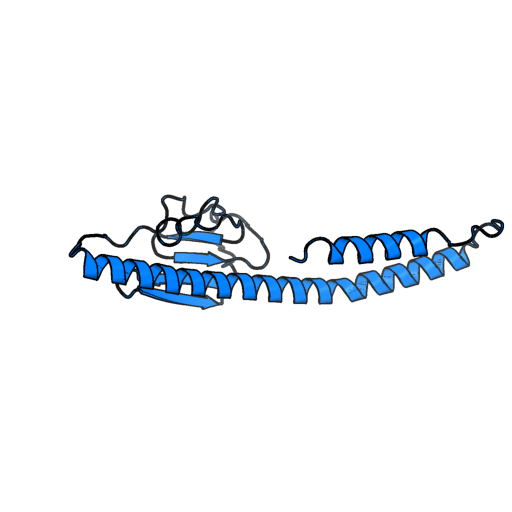
ATOM 769 N N . PRO A 1 98 ? -6.136 -16.644 3.671 1.00 60.12 98 PRO A N 1
ATOM 770 C CA . PRO A 1 98 ? -4.975 -17.451 4.029 1.00 60.12 98 PRO A CA 1
ATOM 771 C C . PRO A 1 98 ? -3.696 -16.598 4.090 1.00 60.12 98 PRO A C 1
ATOM 773 O O . PRO A 1 98 ? -3.474 -15.713 3.266 1.00 60.12 98 PRO A O 1
ATOM 776 N N . SER A 1 99 ? -2.831 -16.884 5.065 1.00 63.38 99 SER A N 1
ATOM 777 C CA . SER A 1 99 ? -1.648 -16.093 5.455 1.00 63.38 99 SER A CA 1
ATOM 778 C C . SER A 1 99 ? -0.443 -16.157 4.496 1.00 63.38 99 SER A C 1
ATOM 780 O O . SER A 1 99 ? 0.698 -15.948 4.903 1.00 63.38 99 SER A O 1
ATOM 782 N N . GLN A 1 100 ? -0.659 -16.501 3.227 1.00 63.12 100 GLN A N 1
ATOM 783 C CA . GLN A 1 100 ? 0.424 -16.808 2.280 1.00 63.12 100 GLN A CA 1
ATOM 784 C C . GLN A 1 100 ? 0.114 -16.419 0.831 1.00 63.12 100 GLN A C 1
ATOM 786 O O . GLN A 1 100 ? 0.966 -16.573 -0.041 1.00 63.12 100 GLN A O 1
ATOM 791 N N . PHE A 1 101 ? -1.083 -15.891 0.569 1.00 66.44 101 PHE A N 1
ATOM 792 C CA . PHE A 1 101 ? -1.528 -15.536 -0.773 1.00 66.44 101 PHE A CA 1
ATOM 793 C C . PHE A 1 101 ? -1.712 -14.022 -0.906 1.00 66.44 101 PHE A C 1
ATOM 795 O O . PHE A 1 101 ? -1.975 -13.347 0.099 1.00 66.44 101 PHE A O 1
ATOM 802 N N . PRO A 1 102 ? -1.570 -13.477 -2.133 1.00 71.69 102 PRO A N 1
ATOM 803 C CA . PRO A 1 102 ? -2.043 -12.138 -2.434 1.00 71.69 102 PRO A CA 1
ATOM 804 C C . PRO A 1 102 ? -3.480 -11.997 -1.956 1.00 71.69 102 PRO A C 1
ATOM 806 O O . PRO A 1 102 ? -4.300 -12.906 -2.086 1.00 71.69 102 PRO A O 1
ATOM 809 N N . CYS A 1 103 ? -3.760 -10.864 -1.345 1.00 72.38 103 CYS A N 1
ATOM 810 C CA . CYS A 1 103 ? -5.045 -10.645 -0.732 1.00 72.38 103 CYS A CA 1
ATOM 811 C C . CYS A 1 103 ? -6.076 -10.242 -1.791 1.00 72.38 103 CYS A C 1
ATOM 813 O O . CYS A 1 103 ? -6.012 -9.131 -2.316 1.00 72.38 103 CYS A O 1
ATOM 815 N N . ASP A 1 104 ? -7.047 -11.113 -2.071 1.00 73.50 104 ASP A N 1
ATOM 816 C CA . ASP A 1 104 ? -8.159 -10.789 -2.981 1.00 73.50 104 ASP A CA 1
ATOM 817 C C . ASP A 1 104 ? -9.084 -9.713 -2.390 1.00 73.50 104 ASP A C 1
ATOM 819 O O . ASP A 1 104 ? -9.716 -8.934 -3.105 1.00 73.50 104 ASP A O 1
ATOM 823 N N . SER A 1 105 ? -9.179 -9.677 -1.060 1.00 79.81 105 SER A N 1
ATOM 824 C CA . SER A 1 105 ? -10.047 -8.756 -0.335 1.00 79.81 105 SER A CA 1
ATOM 825 C C . SER A 1 105 ? -9.489 -8.528 1.073 1.00 79.81 105 SER A C 1
ATOM 827 O O . SER A 1 105 ? -9.731 -9.305 1.996 1.00 79.81 105 SER A O 1
ATOM 829 N N . CYS A 1 106 ? -8.662 -7.497 1.210 1.00 82.06 106 CYS A N 1
ATOM 830 C CA . CYS A 1 106 ? -7.949 -7.149 2.434 1.00 82.06 106 CYS A CA 1
ATOM 831 C C . CYS A 1 106 ? -8.687 -6.086 3.244 1.00 82.06 106 CYS A C 1
ATOM 833 O O . CYS A 1 106 ? -9.235 -5.141 2.684 1.00 82.06 106 CYS A O 1
ATOM 835 N N . PHE A 1 107 ? -8.620 -6.184 4.565 1.00 82.88 107 PHE A N 1
ATOM 836 C CA . PHE A 1 107 ? -9.158 -5.226 5.521 1.00 82.88 107 PHE A CA 1
ATOM 837 C C . PHE A 1 107 ? -10.687 -5.097 5.551 1.00 82.88 107 PHE A C 1
ATOM 839 O O . PHE A 1 107 ? -11.193 -4.037 5.917 1.00 82.88 107 PHE A O 1
ATOM 846 N N . HIS A 1 108 ? -11.443 -6.143 5.217 1.00 82.62 108 HIS A N 1
ATOM 847 C CA . HIS A 1 108 ? -12.911 -6.099 5.169 1.00 82.62 108 HIS A CA 1
ATOM 848 C C . HIS A 1 108 ? -13.545 -5.869 6.539 1.00 82.62 108 HIS A C 1
ATOM 850 O O . HIS A 1 108 ? -14.628 -5.296 6.630 1.00 82.62 108 HIS A O 1
ATOM 856 N N . ALA A 1 109 ? -12.869 -6.261 7.621 1.00 78.44 109 ALA A N 1
ATOM 857 C CA . ALA A 1 109 ? -13.349 -5.961 8.966 1.00 78.44 109 ALA A CA 1
ATOM 858 C C . ALA A 1 109 ? -13.250 -4.467 9.334 1.00 78.44 109 ALA A C 1
ATOM 860 O O . ALA A 1 109 ? -13.897 -4.036 10.287 1.00 78.44 109 ALA A O 1
ATOM 861 N N . VAL A 1 110 ? -12.435 -3.680 8.618 1.00 80.44 110 VAL A N 1
ATOM 862 C CA . VAL A 1 110 ? -12.181 -2.255 8.915 1.00 80.44 110 VAL A CA 1
ATOM 863 C C . VAL A 1 110 ? -12.722 -1.325 7.835 1.00 80.44 110 VAL A C 1
ATOM 865 O O . VAL A 1 110 ? -13.183 -0.225 8.139 1.00 80.44 110 VAL A O 1
ATOM 868 N N . LEU A 1 111 ? -12.665 -1.754 6.580 1.00 83.25 111 LEU A N 1
ATOM 869 C CA . LEU A 1 111 ? -13.095 -1.009 5.410 1.00 83.25 111 LEU A CA 1
ATOM 870 C C . LEU A 1 111 ? -14.255 -1.762 4.760 1.00 83.25 111 LEU A C 1
ATOM 872 O O . LEU A 1 111 ? -14.081 -2.899 4.336 1.00 83.25 111 LEU A O 1
ATOM 876 N N . ASP A 1 112 ? -15.406 -1.106 4.600 1.00 79.56 112 ASP A N 1
ATOM 877 C CA . ASP A 1 112 ? -16.639 -1.737 4.090 1.00 79.56 112 ASP A CA 1
ATOM 878 C C . ASP A 1 112 ? -16.466 -2.471 2.746 1.00 79.56 112 ASP A C 1
ATOM 880 O O . ASP A 1 112 ? -17.165 -3.441 2.464 1.00 79.56 112 ASP A O 1
ATOM 884 N N . LYS A 1 113 ? -15.549 -1.997 1.893 1.00 81.38 113 LYS A N 1
ATOM 885 C CA . LYS A 1 113 ? -15.244 -2.601 0.583 1.00 81.38 113 LYS A CA 1
ATOM 886 C C . LYS A 1 113 ? -13.925 -3.374 0.551 1.00 81.38 113 LYS A C 1
ATOM 888 O O . LYS A 1 113 ? -13.618 -3.967 -0.480 1.00 81.38 113 LYS A O 1
ATOM 893 N N . GLY A 1 114 ? -13.150 -3.300 1.632 1.00 84.25 114 GLY A N 1
ATOM 894 C CA . GLY A 1 114 ? -11.753 -3.706 1.674 1.00 84.25 114 GLY A CA 1
ATOM 895 C C . GLY A 1 114 ? -10.896 -3.128 0.554 1.00 84.25 114 GLY A C 1
ATOM 896 O O . GLY A 1 114 ? -11.211 -2.106 -0.061 1.00 84.25 114 GLY A O 1
ATOM 897 N N . ILE A 1 115 ? -9.775 -3.797 0.318 1.00 85.81 115 ILE A N 1
ATOM 898 C CA . ILE A 1 115 ? -8.778 -3.464 -0.690 1.00 85.81 115 ILE A CA 1
ATOM 899 C C . ILE A 1 115 ? -8.458 -4.738 -1.461 1.00 85.81 115 ILE A C 1
ATOM 901 O O . ILE A 1 115 ? -7.960 -5.706 -0.893 1.00 85.81 115 ILE A O 1
ATOM 905 N N . ASN A 1 116 ? -8.715 -4.716 -2.765 1.00 86.25 116 ASN A N 1
ATOM 906 C CA . ASN A 1 116 ? -8.254 -5.747 -3.684 1.00 86.25 116 ASN A CA 1
ATOM 907 C C . ASN A 1 116 ? -6.971 -5.246 -4.349 1.00 86.25 116 ASN A C 1
ATOM 909 O O . ASN A 1 116 ? -7.015 -4.524 -5.348 1.00 86.25 116 ASN A O 1
ATOM 913 N N . ASN A 1 117 ? -5.833 -5.546 -3.731 1.00 84.81 117 ASN A N 1
ATOM 914 C CA . ASN A 1 117 ? -4.536 -5.165 -4.264 1.00 84.81 117 ASN A CA 1
ATOM 915 C C . ASN A 1 117 ? -3.534 -6.304 -4.013 1.00 84.81 117 ASN A C 1
ATOM 917 O O . ASN A 1 117 ? -3.244 -6.611 -2.853 1.00 84.81 117 ASN A O 1
ATOM 921 N N . PRO A 1 118 ? -2.949 -6.886 -5.079 1.00 81.38 118 PRO A N 1
ATOM 922 C CA . PRO A 1 118 ? -2.045 -8.027 -4.965 1.00 81.38 118 PRO A CA 1
ATOM 923 C C . PRO A 1 118 ? -0.740 -7.693 -4.237 1.00 81.38 118 PRO A C 1
ATOM 925 O O . PRO A 1 118 ? -0.001 -8.600 -3.876 1.00 81.38 118 PRO A O 1
ATOM 928 N N . LEU A 1 119 ? -0.428 -6.412 -4.023 1.00 84.69 119 LEU A N 1
ATOM 929 C CA . LEU A 1 119 ? 0.739 -5.969 -3.262 1.00 84.69 119 LEU A CA 1
ATOM 930 C C . LEU A 1 119 ? 0.583 -6.176 -1.749 1.00 84.69 119 LEU A C 1
ATOM 932 O O . LEU A 1 119 ? 1.575 -6.039 -1.035 1.00 84.69 119 LEU A O 1
ATOM 936 N N . TRP A 1 120 ? -0.623 -6.480 -1.260 1.00 85.19 120 TRP A N 1
ATOM 937 C CA . TRP A 1 120 ? -0.892 -6.777 0.144 1.00 85.19 120 TRP A CA 1
ATOM 938 C C . TRP A 1 120 ? -0.973 -8.280 0.404 1.00 85.19 120 TRP A C 1
ATOM 940 O O . TRP A 1 120 ? -1.591 -9.030 -0.354 1.00 85.19 120 TRP A O 1
ATOM 950 N N . PHE A 1 121 ? -0.410 -8.702 1.536 1.00 81.12 121 PHE A N 1
ATOM 951 C CA . PHE A 1 121 ? -0.398 -10.096 1.978 1.00 81.12 121 PHE A CA 1
ATOM 952 C C . PHE A 1 121 ? -0.720 -10.166 3.457 1.00 81.12 121 PHE A C 1
ATOM 954 O O . PHE A 1 121 ? -0.160 -9.411 4.253 1.00 81.12 121 PHE A O 1
ATOM 961 N N . LYS A 1 122 ? -1.575 -11.103 3.849 1.00 80.12 122 LYS A N 1
ATOM 962 C CA . LYS A 1 122 ? -1.790 -11.387 5.265 1.00 80.12 122 LYS A CA 1
ATOM 963 C C . LYS A 1 122 ? -0.621 -12.226 5.781 1.00 80.12 122 LYS A C 1
ATOM 965 O O . LYS A 1 122 ? -0.291 -13.231 5.170 1.00 80.12 122 LYS A O 1
ATOM 970 N N . LYS A 1 123 ? -0.013 -11.838 6.902 1.00 78.31 123 LYS A N 1
ATOM 971 C CA . LYS A 1 123 ? 1.001 -12.642 7.609 1.00 78.31 123 LYS A CA 1
ATOM 972 C C . LYS A 1 123 ? 0.361 -13.466 8.716 1.00 78.31 123 LYS A C 1
ATOM 974 O O . LYS A 1 123 ? 0.590 -14.662 8.840 1.00 78.31 123 LYS A O 1
ATOM 979 N N . ASP A 1 124 ? -0.418 -12.793 9.546 1.00 78.94 124 ASP A N 1
ATOM 980 C CA . ASP A 1 124 ? -1.131 -13.366 10.676 1.00 78.94 124 ASP A CA 1
ATOM 981 C C . ASP A 1 124 ? -2.434 -12.592 10.876 1.00 78.94 124 ASP A C 1
ATOM 983 O O . ASP A 1 124 ? -2.783 -11.722 10.077 1.00 78.94 124 ASP A O 1
ATOM 987 N N . ASN A 1 125 ? -3.193 -12.921 11.918 1.00 77.38 125 ASN A N 1
ATOM 988 C CA . ASN A 1 125 ? -4.463 -12.250 12.167 1.00 77.38 125 ASN A CA 1
ATOM 989 C C . ASN A 1 125 ? -4.296 -10.749 12.390 1.00 77.38 125 ASN A C 1
ATOM 991 O O . ASN A 1 125 ? -5.206 -10.022 12.036 1.00 77.38 125 ASN A O 1
ATOM 995 N N . THR A 1 126 ? -3.155 -10.301 12.916 1.00 78.31 126 THR A N 1
ATOM 996 C CA . THR A 1 126 ? -2.887 -8.914 13.324 1.00 78.31 126 THR A CA 1
ATOM 997 C C . THR A 1 126 ? -1.937 -8.143 12.399 1.00 78.31 126 THR A C 1
ATOM 999 O O . THR A 1 126 ? -1.664 -6.963 12.630 1.00 78.31 126 THR A O 1
ATOM 1002 N N . THR A 1 127 ? -1.402 -8.795 11.365 1.00 83.19 127 THR A N 1
ATOM 1003 C CA . THR A 1 127 ? -0.261 -8.281 10.604 1.00 83.19 127 THR A CA 1
ATOM 1004 C C . THR A 1 127 ? -0.382 -8.577 9.116 1.00 83.19 127 THR A C 1
ATOM 1006 O O . THR A 1 127 ? -0.686 -9.698 8.705 1.00 83.19 127 THR A O 1
ATOM 1009 N N . TYR A 1 128 ? -0.051 -7.573 8.309 1.00 84.56 128 TYR A N 1
ATOM 1010 C CA . TYR A 1 128 ? 0.013 -7.627 6.856 1.00 84.56 128 TYR A CA 1
ATOM 1011 C C . TYR A 1 128 ? 1.399 -7.202 6.371 1.00 84.56 128 TYR A C 1
ATOM 1013 O O . TYR A 1 128 ? 2.096 -6.427 7.026 1.00 84.56 128 TYR A O 1
ATOM 1021 N N . TYR A 1 129 ? 1.794 -7.688 5.204 1.00 86.38 129 TYR A N 1
ATOM 1022 C CA . TYR A 1 129 ? 2.945 -7.201 4.460 1.00 86.38 129 TYR A CA 1
ATOM 1023 C C . TYR A 1 129 ? 2.487 -6.438 3.223 1.00 86.38 129 TYR A C 1
ATOM 1025 O O . TYR A 1 129 ? 1.466 -6.777 2.624 1.00 86.38 129 TYR A O 1
ATOM 1033 N N . TYR A 1 130 ? 3.269 -5.437 2.829 1.00 86.62 130 TYR A N 1
ATOM 1034 C CA . TYR A 1 130 ? 3.089 -4.699 1.586 1.00 86.62 130 TYR A CA 1
ATOM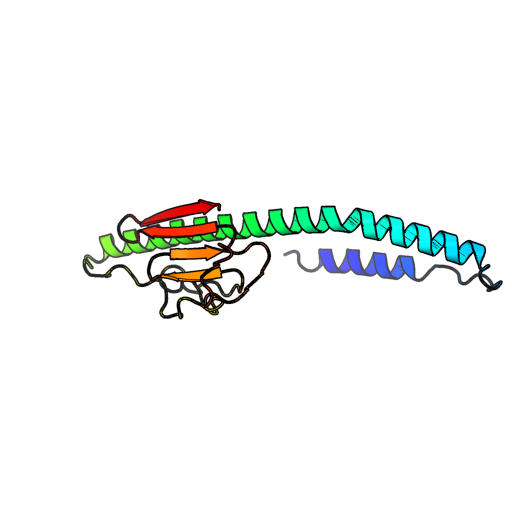 1035 C C . TYR A 1 130 ? 4.373 -4.724 0.759 1.00 86.62 130 TYR A C 1
ATOM 1037 O O . TYR A 1 130 ? 5.433 -4.338 1.250 1.00 86.62 130 TYR A O 1
ATOM 1045 N N . SER A 1 131 ? 4.272 -5.160 -0.496 1.00 84.00 131 SER A N 1
ATOM 1046 C CA . SER A 1 131 ? 5.388 -5.249 -1.442 1.00 84.00 131 SER A CA 1
ATOM 1047 C C . SER A 1 131 ? 5.321 -4.130 -2.484 1.00 84.00 131 SER A C 1
ATOM 1049 O O . SER A 1 131 ? 4.389 -4.052 -3.277 1.00 84.00 131 SER A O 1
ATOM 1051 N N . THR A 1 132 ? 6.338 -3.273 -2.557 1.00 79.12 132 THR A N 1
ATOM 1052 C CA . THR A 1 132 ? 6.456 -2.222 -3.580 1.00 79.12 132 THR A CA 1
ATOM 1053 C C . THR A 1 132 ? 7.062 -2.719 -4.884 1.00 79.12 132 THR A C 1
ATOM 1055 O O . THR A 1 132 ? 7.006 -1.997 -5.876 1.00 79.12 132 THR A O 1
ATOM 1058 N N . ASN A 1 133 ? 7.586 -3.942 -4.963 1.00 72.62 133 ASN A N 1
ATOM 1059 C CA . ASN A 1 133 ? 8.098 -4.511 -6.214 1.00 72.62 133 ASN A CA 1
ATOM 1060 C C . ASN A 1 133 ? 7.091 -5.475 -6.871 1.00 72.62 133 ASN A C 1
ATOM 1062 O O . ASN A 1 133 ? 7.097 -5.606 -8.096 1.00 72.62 133 ASN A O 1
ATOM 1066 N N . GLY A 1 134 ? 6.117 -6.001 -6.118 1.00 65.75 134 GLY A N 1
ATOM 1067 C CA . GLY A 1 134 ? 5.191 -7.029 -6.606 1.00 65.75 134 GLY A CA 1
ATOM 1068 C C . GLY A 1 134 ? 5.888 -8.372 -6.828 1.00 65.75 134 GLY A C 1
ATOM 1069 O O . GLY A 1 134 ? 5.401 -9.194 -7.594 1.00 65.75 134 GLY A O 1
ATOM 1070 N N . ASN A 1 135 ? 7.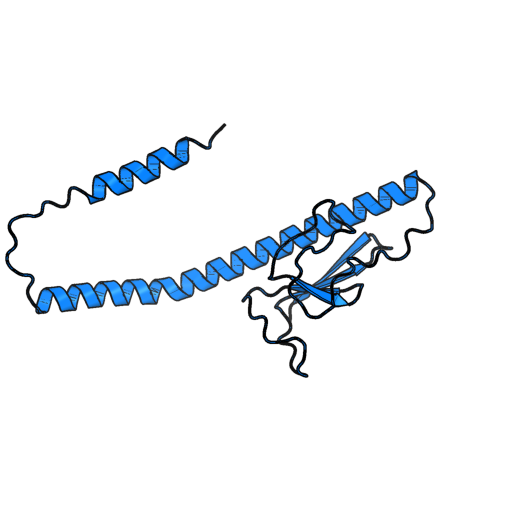058 -8.576 -6.217 1.00 63.88 135 ASN A N 1
ATOM 1071 C CA . ASN A 1 135 ? 7.681 -9.885 -6.165 1.00 63.88 135 ASN A CA 1
ATOM 1072 C C . ASN A 1 135 ? 6.951 -10.707 -5.099 1.00 63.88 135 ASN A C 1
ATOM 1074 O O . ASN A 1 135 ? 6.948 -10.349 -3.923 1.00 63.88 135 ASN A O 1
ATOM 1078 N N . HIS A 1 136 ? 6.298 -11.776 -5.545 1.00 55.75 136 HIS A N 1
ATOM 1079 C CA . HIS A 1 136 ? 5.451 -12.647 -4.729 1.00 55.75 136 HIS A CA 1
ATOM 1080 C C . HIS A 1 136 ? 6.159 -13.936 -4.308 1.00 55.75 136 HIS A C 1
ATOM 1082 O O . HIS A 1 136 ? 5.477 -14.864 -3.884 1.00 55.75 136 HIS A O 1
ATOM 1088 N N . SER A 1 137 ? 7.480 -14.032 -4.513 1.00 51.38 137 SER A N 1
ATOM 1089 C CA . SER A 1 137 ? 8.245 -15.276 -4.376 1.00 51.38 137 SER A CA 1
ATOM 1090 C C . SER A 1 137 ? 7.887 -16.009 -3.075 1.00 51.38 137 SER A C 1
ATOM 1092 O O . SER A 1 137 ? 8.219 -15.579 -1.976 1.00 51.38 137 SER A O 1
ATOM 1094 N N . LEU A 1 138 ? 7.111 -17.073 -3.294 1.00 47.03 138 LEU A N 1
ATOM 1095 C CA . LEU A 1 138 ? 6.397 -17.984 -2.406 1.00 47.03 138 LEU A CA 1
ATOM 1096 C C . LEU A 1 138 ? 6.779 -17.914 -0.918 1.00 47.03 138 LEU A C 1
ATOM 1098 O O . LEU A 1 138 ? 7.879 -18.295 -0.515 1.00 47.03 138 LEU A O 1
ATOM 1102 N N . VAL A 1 139 ? 5.780 -17.566 -0.100 1.00 47.72 139 VAL A N 1
ATOM 1103 C CA . VAL A 1 139 ? 5.756 -17.550 1.381 1.00 47.72 139 VAL A CA 1
ATOM 1104 C C . VAL A 1 139 ? 5.965 -18.956 2.006 1.00 47.72 139 VAL A C 1
ATOM 1106 O O . VAL A 1 139 ? 5.742 -19.159 3.196 1.00 47.72 139 VAL A O 1
ATOM 1109 N N . GLU A 1 140 ? 6.405 -19.947 1.224 1.00 42.59 140 GLU A N 1
ATOM 1110 C CA . GLU A 1 140 ? 6.647 -21.332 1.655 1.00 42.59 140 GLU A CA 1
ATOM 1111 C C . GLU A 1 140 ? 8.114 -21.656 1.958 1.00 42.59 140 GLU A C 1
ATOM 1113 O O . GLU A 1 140 ? 8.391 -22.683 2.576 1.00 42.59 140 GLU A O 1
ATOM 1118 N N . SER A 1 141 ? 9.070 -20.808 1.578 1.00 41.31 141 SER A N 1
ATOM 1119 C CA . SER A 1 141 ? 10.472 -21.051 1.922 1.00 41.31 141 SER A CA 1
ATOM 1120 C C . SER A 1 141 ? 10.920 -20.128 3.047 1.00 41.31 141 SER A C 1
ATOM 1122 O O . SER A 1 141 ? 10.477 -18.990 3.170 1.00 41.31 141 SER A O 1
ATOM 1124 N N . THR A 1 142 ? 11.834 -20.622 3.872 1.00 41.38 142 THR A N 1
ATOM 1125 C CA . THR A 1 142 ? 12.530 -19.965 4.992 1.00 41.38 142 THR A CA 1
ATOM 1126 C C . THR A 1 142 ? 13.204 -18.620 4.665 1.00 41.38 142 THR A C 1
ATOM 1128 O O . THR A 1 142 ? 13.833 -18.020 5.535 1.00 41.38 142 THR A O 1
ATOM 1131 N N . TYR A 1 143 ? 13.030 -18.113 3.446 1.00 39.22 143 TYR A N 1
ATOM 1132 C CA . TYR A 1 143 ? 13.400 -16.792 2.975 1.00 39.22 143 TYR A CA 1
ATOM 1133 C C . TYR A 1 143 ? 12.147 -16.016 2.570 1.00 39.22 143 TYR A C 1
ATOM 1135 O O . TYR A 1 143 ? 11.762 -15.950 1.407 1.00 39.22 143 TYR A O 1
ATOM 1143 N N . ILE A 1 144 ? 11.520 -15.387 3.562 1.00 47.81 144 ILE A N 1
ATOM 1144 C CA . ILE A 1 144 ? 10.566 -14.311 3.315 1.00 47.81 144 ILE A CA 1
ATOM 1145 C C . ILE A 1 144 ? 11.404 -13.139 2.785 1.00 47.81 144 ILE A C 1
ATOM 1147 O O . ILE A 1 144 ? 12.103 -12.493 3.572 1.00 47.81 144 ILE A O 1
ATOM 1151 N N . GLU A 1 145 ? 11.355 -12.845 1.479 1.00 47.09 145 GLU A N 1
ATOM 1152 C CA . GLU A 1 145 ? 11.599 -11.470 1.028 1.00 47.09 145 GLU A CA 1
ATOM 1153 C C . GLU A 1 145 ? 10.528 -10.642 1.724 1.00 47.09 145 GLU A C 1
ATOM 1155 O O . GLU A 1 145 ? 9.362 -10.630 1.331 1.00 47.09 145 GLU A O 1
ATOM 1160 N N . LYS A 1 146 ? 10.895 -10.065 2.871 1.00 51.19 146 LYS A N 1
ATOM 1161 C CA . LYS A 1 146 ? 9.989 -9.241 3.651 1.00 51.19 146 LYS A CA 1
ATOM 1162 C C . LYS A 1 146 ? 9.557 -8.134 2.697 1.00 51.19 146 LYS A C 1
ATOM 1164 O O . LYS A 1 146 ? 10.402 -7.346 2.281 1.00 51.19 146 LYS A O 1
ATOM 1169 N N . GLY A 1 147 ? 8.284 -8.132 2.286 1.00 58.53 147 GLY A N 1
ATOM 1170 C CA . GLY A 1 147 ? 7.743 -7.030 1.487 1.00 58.53 147 GLY A CA 1
ATOM 1171 C C . GLY A 1 147 ? 8.129 -5.715 2.157 1.00 58.53 147 GLY A C 1
ATOM 1172 O O . GLY A 1 147 ? 8.266 -5.703 3.371 1.00 58.53 147 GLY A O 1
ATOM 1173 N N . ASP A 1 148 ? 8.348 -4.634 1.410 1.00 75.94 148 ASP A N 1
ATOM 1174 C CA . ASP A 1 148 ? 8.996 -3.409 1.909 1.00 75.94 148 ASP A CA 1
ATOM 1175 C C . ASP A 1 148 ? 8.457 -2.864 3.241 1.00 75.94 148 ASP A C 1
ATOM 1177 O O . ASP A 1 148 ? 9.189 -2.194 3.974 1.00 75.94 148 ASP A O 1
ATOM 1181 N N . TYR A 1 149 ? 7.191 -3.146 3.563 1.00 84.38 149 TYR A N 1
ATOM 1182 C CA . TYR A 1 149 ? 6.562 -2.749 4.814 1.00 84.38 149 TYR A CA 1
ATOM 1183 C C . TYR A 1 149 ? 5.842 -3.915 5.496 1.00 84.38 149 TYR A C 1
ATOM 1185 O O . TYR A 1 149 ? 5.143 -4.702 4.860 1.00 84.38 149 TYR A O 1
ATOM 1193 N N . GLN A 1 150 ? 5.942 -3.966 6.822 1.00 86.88 150 GLN A N 1
ATOM 1194 C CA . GLN A 1 150 ? 5.029 -4.700 7.691 1.00 86.88 150 GLN A CA 1
ATOM 1195 C C . GLN A 1 150 ? 4.065 -3.716 8.334 1.00 86.88 150 GLN A C 1
ATOM 1197 O O . GLN A 1 150 ? 4.494 -2.737 8.937 1.00 86.88 150 GLN A O 1
ATOM 1202 N N . LEU A 1 151 ? 2.777 -4.009 8.238 1.00 88.06 151 LEU A N 1
ATOM 1203 C CA . LEU A 1 151 ? 1.702 -3.303 8.905 1.00 88.06 151 LEU A CA 1
ATOM 1204 C C . LEU A 1 151 ? 1.161 -4.188 10.025 1.00 88.06 151 LEU A C 1
ATOM 1206 O O . LEU A 1 151 ? 0.761 -5.317 9.764 1.00 88.06 151 LEU A O 1
ATOM 1210 N N . SER A 1 152 ? 1.105 -3.683 11.247 1.00 87.06 152 SER A N 1
ATOM 1211 C CA . SER A 1 152 ? 0.465 -4.350 12.377 1.00 87.06 152 SER A CA 1
ATOM 1212 C C . SER A 1 152 ? -0.622 -3.436 12.927 1.00 87.06 152 SER A C 1
ATOM 1214 O O . SER A 1 152 ? -0.463 -2.217 12.965 1.00 87.06 152 SER A O 1
ATOM 1216 N N . TYR A 1 153 ? -1.749 -3.999 13.342 1.00 81.00 153 TYR A N 1
ATOM 1217 C CA . TYR A 1 153 ? -2.853 -3.206 13.872 1.00 81.00 153 TYR A CA 1
ATOM 1218 C C . TYR A 1 153 ? -3.270 -3.704 15.252 1.00 81.00 153 TYR A C 1
ATOM 1220 O O . TYR A 1 153 ? -3.245 -4.893 15.560 1.00 81.00 153 TYR A O 1
ATOM 1228 N N . ASP A 1 154 ? -3.667 -2.755 16.090 1.00 78.50 154 ASP A N 1
ATOM 1229 C CA . ASP A 1 154 ? -4.212 -2.989 17.415 1.00 78.50 154 ASP A CA 1
ATOM 1230 C C . ASP A 1 154 ? -5.641 -2.443 17.424 1.00 78.50 154 ASP A C 1
ATOM 1232 O O . ASP A 1 154 ? -5.873 -1.245 17.626 1.00 78.50 154 ASP A O 1
ATOM 1236 N N . ALA A 1 155 ? -6.602 -3.333 17.162 1.00 70.25 155 ALA A N 1
ATOM 1237 C CA . ALA A 1 155 ? -8.018 -2.981 17.103 1.00 70.25 155 ALA A CA 1
ATOM 1238 C C . ALA A 1 155 ? -8.539 -2.417 18.436 1.00 70.25 155 ALA A C 1
ATOM 1240 O O . ALA A 1 155 ? -9.383 -1.525 18.428 1.00 70.25 155 ALA A O 1
ATOM 1241 N N . LEU A 1 156 ? -7.995 -2.870 19.572 1.00 71.06 156 LEU A N 1
ATOM 1242 C CA . LEU A 1 156 ? -8.395 -2.399 20.903 1.00 71.06 156 LEU A CA 1
ATOM 1243 C C . LEU A 1 156 ? -7.951 -0.954 21.135 1.00 71.06 156 LEU A C 1
ATOM 1245 O O . LEU A 1 156 ? -8.681 -0.134 21.695 1.00 71.06 156 LEU A O 1
ATOM 1249 N N . LYS A 1 157 ? -6.741 -0.614 20.684 1.00 75.38 157 LYS A N 1
ATOM 1250 C CA . LYS A 1 157 ? -6.232 0.758 20.779 1.00 75.38 157 LYS A CA 1
ATOM 1251 C C . LYS A 1 157 ? -6.728 1.651 19.645 1.00 75.38 157 LYS A C 1
ATOM 1253 O O . LYS A 1 157 ? -6.634 2.871 19.788 1.00 75.38 157 LYS A O 1
ATOM 1258 N N . GLY A 1 158 ? -7.270 1.073 18.573 1.00 74.19 158 GLY A N 1
ATOM 1259 C CA . GLY A 1 158 ? -7.604 1.779 17.338 1.00 74.19 158 GLY A CA 1
ATOM 1260 C C . GLY A 1 158 ? -6.356 2.358 16.672 1.00 74.19 158 GLY A C 1
ATOM 1261 O O . GLY A 1 158 ? -6.389 3.478 16.174 1.00 74.19 158 GLY A O 1
ATOM 1262 N N . LYS A 1 159 ? -5.228 1.645 16.759 1.00 82.12 159 LYS A N 1
ATOM 1263 C CA . LYS A 1 159 ? -3.931 2.111 16.261 1.00 82.12 159 LYS A CA 1
ATOM 1264 C C . LYS A 1 159 ? -3.407 1.186 15.183 1.00 82.12 159 LYS A C 1
ATOM 1266 O O . LYS A 1 159 ? -3.529 -0.032 15.286 1.00 82.12 159 LYS A O 1
ATOM 1271 N N . VAL A 1 160 ? -2.753 1.787 14.203 1.00 88.06 160 VAL A N 1
ATOM 1272 C CA . VAL A 1 160 ? -1.972 1.085 13.195 1.00 88.06 160 VAL A CA 1
ATOM 1273 C C . VAL A 1 160 ? -0.505 1.431 13.426 1.00 88.06 160 VAL A C 1
ATOM 1275 O O . VAL A 1 160 ? -0.164 2.564 13.759 1.00 88.06 160 VAL A O 1
ATOM 1278 N N . SER A 1 161 ? 0.375 0.448 13.313 1.00 89.25 161 SER A N 1
ATOM 1279 C CA . SER A 1 161 ? 1.820 0.633 13.326 1.00 89.25 161 SER A CA 1
ATOM 1280 C C . SER A 1 161 ? 2.411 -0.016 12.087 1.00 89.25 161 SER A C 1
ATOM 1282 O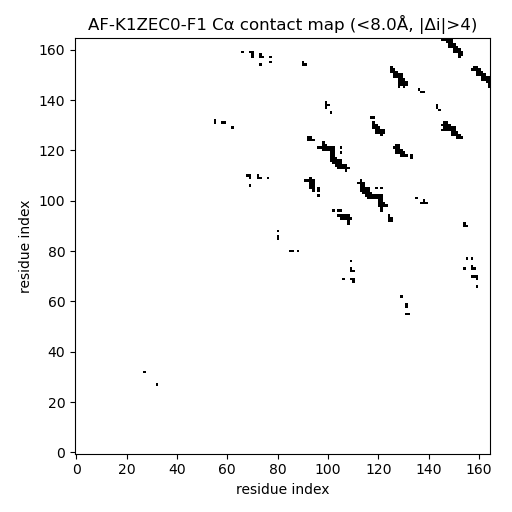 O . SER A 1 161 ? 1.889 -1.003 11.571 1.00 89.25 161 SER A O 1
ATOM 1284 N N . PHE A 1 162 ? 3.503 0.541 11.577 1.00 90.62 162 PHE A N 1
ATOM 1285 C CA . PHE A 1 162 ? 4.220 -0.083 10.479 1.00 90.62 162 PHE A CA 1
ATOM 1286 C C . PHE A 1 162 ? 5.724 0.015 10.660 1.00 90.62 162 PHE A C 1
ATOM 1288 O O . PHE A 1 162 ? 6.24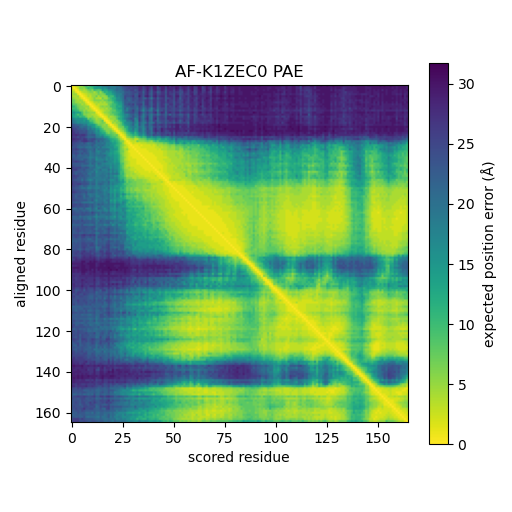2 0.949 11.272 1.00 90.62 162 PHE A O 1
ATOM 1295 N N . GLN A 1 163 ? 6.421 -0.959 10.091 1.00 88.62 163 GLN A N 1
ATOM 1296 C CA . GLN A 1 163 ? 7.870 -1.024 10.045 1.00 88.62 163 GLN A CA 1
ATOM 1297 C C . GLN A 1 163 ? 8.305 -1.246 8.601 1.00 88.62 163 GLN A C 1
ATOM 1299 O O . GLN A 1 163 ? 7.743 -2.085 7.902 1.00 88.62 163 GLN A O 1
ATOM 1304 N N . ARG A 1 164 ? 9.311 -0.490 8.162 1.00 83.88 164 ARG A N 1
ATOM 1305 C CA . ARG A 1 164 ? 10.006 -0.746 6.901 1.00 83.88 164 ARG A CA 1
ATOM 1306 C C . ARG A 1 164 ? 11.139 -1.743 7.147 1.00 83.88 164 ARG A C 1
ATOM 1308 O O . ARG A 1 164 ? 11.803 -1.626 8.181 1.00 83.88 164 ARG A O 1
ATOM 1315 N N . PHE A 1 165 ? 11.341 -2.684 6.231 1.00 76.88 165 PHE A N 1
ATOM 1316 C CA . PHE A 1 165 ? 12.487 -3.598 6.270 1.00 76.88 165 PHE A CA 1
ATOM 1317 C C . PHE A 1 165 ? 13.710 -3.057 5.537 1.00 76.88 165 PHE A C 1
ATOM 1319 O O . PHE A 1 165 ? 13.546 -2.173 4.662 1.00 76.88 165 PHE A O 1
#

Foldseek 3Di:
DDPPVVVVVVVVVVVVVVPPPPPDDPDDDPVNVVVVVVVVVVVVVVVVVVVLVVLLVVLVVVVVVVQVLLLVLLVVVVVVCVVPVPPPPPLPQQDPDDQWAQDCFGRCVRDVRGDRDSQWGHNGSFKIAGASVSPSPTPPDPDDPGHQKMWGDDSVVSDIDMDGD

Solvent-accessible surface area (backbone atoms only — not comparable to full-atom values): 9600 Å² total; per-residue (Å²): 140,84,76,70,67,67,57,55,60,58,52,52,59,56,58,65,65,70,67,67,74,84,70,76,85,68,79,81,50,74,67,57,54,53,52,52,51,51,52,51,52,53,54,54,62,64,45,50,64,56,51,54,51,53,50,44,53,51,43,52,49,53,50,54,53,50,52,52,50,48,34,52,27,30,45,51,50,54,52,51,33,69,74,64,73,51,90,74,77,61,79,67,58,32,56,92,69,62,55,66,41,61,26,76,60,34,46,48,73,52,32,96,82,36,41,71,43,71,43,32,29,37,60,51,68,53,32,33,33,35,30,70,82,64,77,72,74,57,73,83,47,102,61,68,75,69,35,48,28,40,39,39,54,39,71,90,78,32,42,69,48,74,46,73,111

Sequence (165 aa):
MSSNALKIIFIDYCNHMTKLNFMNQKGMSITELVVVLGIIMGMTLASIPAYHYLRNLSRKHEFLETVKMLENGLSSIKVKQILHDQQNIAQASLDNNPSQFPCDSCFHAVLDKGINNPLWFKKDNTTYYYSTNGNHSLVESTYIEKGDYQLSYDALKGKVSFQRF

Secondary structure (DSSP, 8-state):
--SSHHHHHHHHHHHHSTT------PPPPHHHHHHHHHHHHHHHHHHHHHHHHHHHHHHHHHHHHHHHHHHHHHHHHHHHHHHHT-TT--S--S-S--TTSB-SSB-TTTSTT-B--TTEEEEETTEEEE-SS-----TTSS-----SEEEEEETTTTEEEEEE-

Mean predicted aligned error: 13.49 Å

pLDDT: mean 73.35, std 15.88, range [39.22, 93.06]